Protein AF-A0A358EIQ6-F1 (afdb_monomer)

Solvent-accessible surface area (backbone atoms only — not comparable to full-atom values): 5463 Å² total; per-residue (Å²): 118,71,70,62,55,53,58,56,56,58,52,58,64,65,75,66,68,77,78,73,83,79,80,79,78,78,79,87,84,84,90,85,84,74,83,97,68,72,60,68,61,34,39,75,72,69,17,83,90,41,92,38,69,67,61,32,48,48,40,73,77,59,79,72,76,95,83,77,87,76,60,102,46,72,77,89,56,106

Mean predicted aligned error: 11.08 Å

Foldseek 3Di:
DVVVVVVVVVVVVVVPDPPDPPPPPDDDDDDDDDPPDDCQCPVCSPNDPDDDPVVNVVCVVDPDDPDDDADPDDVVRD

Structure (mmCIF, N/CA/C/O backbone):
data_AF-A0A358EIQ6-F1
#
_entry.id   AF-A0A358EIQ6-F1
#
loop_
_atom_site.group_PDB
_atom_site.id
_atom_site.type_symbol
_atom_site.label_atom_id
_atom_site.label_alt_id
_atom_site.label_comp_id
_atom_site.label_asym_id
_atom_site.label_entity_id
_atom_site.label_seq_id
_atom_site.pdbx_PDB_ins_code
_atom_site.Cartn_x
_atom_site.Cartn_y
_atom_site.Cartn_z
_atom_site.occupancy
_atom_site.B_iso_or_equiv
_atom_site.auth_seq_id
_atom_site.auth_comp_id
_atom_site.auth_asym_id
_atom_site.auth_atom_id
_atom_site.pdbx_PDB_model_num
ATOM 1 N N . MET A 1 1 ? -54.697 31.873 32.034 1.00 54.94 1 MET A N 1
ATOM 2 C CA . MET A 1 1 ? -54.441 30.582 32.723 1.00 54.94 1 MET A CA 1
ATOM 3 C C . MET A 1 1 ? -53.987 29.452 31.783 1.00 54.94 1 MET A C 1
ATOM 5 O O . MET A 1 1 ? -53.150 28.670 32.199 1.00 54.94 1 MET A O 1
ATOM 9 N N . LYS A 1 2 ? -54.438 29.380 30.514 1.00 53.97 2 LYS A N 1
ATOM 10 C CA . LYS A 1 2 ? -53.994 28.356 29.532 1.00 53.97 2 LYS A CA 1
ATOM 11 C C . LYS A 1 2 ? -52.537 28.508 29.035 1.00 53.97 2 LYS A C 1
ATOM 13 O O . LYS A 1 2 ? -51.874 27.505 28.813 1.00 53.97 2 LYS A O 1
ATOM 18 N N . PHE A 1 3 ? -52.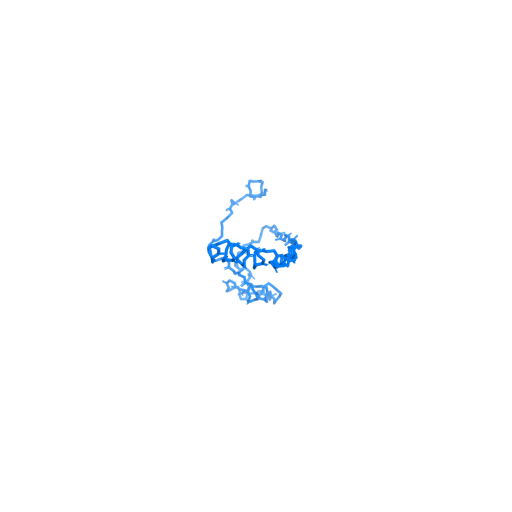018 29.738 28.935 1.00 55.47 3 PHE A N 1
ATOM 19 C CA . PHE A 1 3 ? -50.629 30.011 28.510 1.00 55.47 3 PHE A CA 1
ATOM 20 C C . PHE A 1 3 ? -49.568 29.525 29.514 1.00 55.47 3 PHE A C 1
ATOM 22 O O . PHE A 1 3 ? -48.520 29.035 29.113 1.00 55.47 3 PHE A O 1
ATOM 29 N N . VAL A 1 4 ? -49.859 29.604 30.817 1.00 60.97 4 VAL A N 1
ATOM 30 C CA . VAL A 1 4 ? -48.944 29.147 31.881 1.00 60.97 4 VAL A CA 1
ATOM 31 C C . VAL A 1 4 ? -48.840 27.619 31.893 1.00 60.97 4 VAL A C 1
ATOM 33 O O . VAL A 1 4 ? -47.761 27.072 32.093 1.00 60.97 4 VAL A O 1
ATOM 36 N N . LEU A 1 5 ? -49.945 26.924 31.602 1.00 56.81 5 LEU A N 1
ATOM 37 C CA . LEU A 1 5 ? -49.984 25.462 31.535 1.00 56.81 5 LEU A CA 1
ATOM 38 C C . LEU A 1 5 ? -49.194 24.915 30.330 1.00 56.81 5 LEU A C 1
ATOM 40 O O . LEU A 1 5 ? -48.540 23.883 30.442 1.00 56.81 5 LEU A O 1
ATOM 44 N N . PHE A 1 6 ? -49.202 25.633 29.199 1.00 56.31 6 PHE A N 1
ATOM 45 C CA . PHE A 1 6 ? -48.432 25.263 28.004 1.00 56.31 6 PHE A CA 1
ATOM 46 C C . PHE A 1 6 ? -46.917 25.415 28.220 1.00 56.31 6 PHE A C 1
ATOM 48 O O . PHE A 1 6 ? -46.147 24.577 27.761 1.00 56.31 6 PHE A O 1
ATOM 55 N N . LEU A 1 7 ? -46.501 26.434 28.983 1.00 58.12 7 LEU A N 1
ATOM 56 C CA . LEU A 1 7 ? -45.096 26.686 29.323 1.00 58.12 7 LEU A CA 1
ATOM 57 C C . LEU A 1 7 ? -44.516 25.629 30.287 1.00 58.12 7 LEU A C 1
ATOM 59 O O . LEU A 1 7 ? -43.339 25.283 30.204 1.00 58.12 7 LEU A O 1
ATOM 63 N N . PHE A 1 8 ? -45.343 25.078 31.180 1.00 56.75 8 PHE A N 1
ATOM 64 C CA . PHE A 1 8 ? -44.941 23.974 32.061 1.00 56.75 8 PHE A CA 1
ATOM 65 C C . PHE A 1 8 ? -44.816 22.634 31.317 1.00 56.75 8 PHE A C 1
ATOM 67 O O . PHE A 1 8 ? -43.946 21.822 31.645 1.00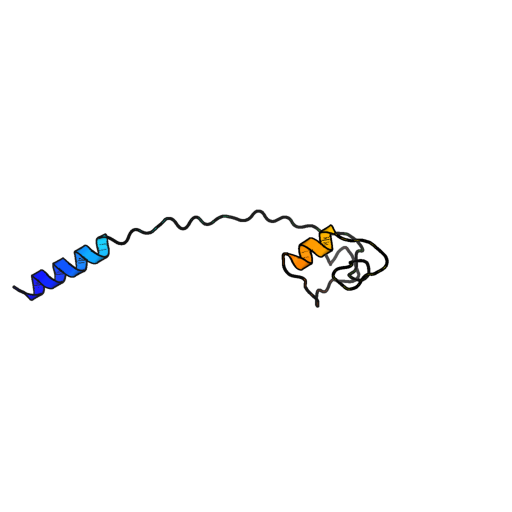 56.75 8 PHE A O 1
ATOM 74 N N . LEU A 1 9 ? -45.645 22.410 30.290 1.00 56.72 9 LEU A N 1
ATOM 75 C CA . LEU A 1 9 ? -45.643 21.169 29.513 1.00 56.72 9 LEU A CA 1
ATOM 76 C C . LEU A 1 9 ? -44.416 21.059 28.591 1.00 56.72 9 LEU A C 1
ATOM 78 O O . LEU A 1 9 ? -43.850 19.978 28.445 1.00 56.72 9 LEU A O 1
ATOM 82 N N . THR A 1 10 ? -43.948 22.177 28.028 1.00 57.69 10 THR A N 1
ATOM 83 C CA . THR A 1 10 ? -42.726 22.210 27.206 1.00 57.69 10 THR A CA 1
ATOM 84 C C . THR A 1 10 ? -41.448 22.061 28.036 1.00 57.69 10 THR A C 1
ATOM 86 O O . THR A 1 10 ? -40.475 21.484 27.558 1.00 57.69 10 THR A O 1
ATOM 89 N N . CYS A 1 11 ? -41.447 22.507 29.296 1.00 52.00 11 CYS A N 1
ATOM 90 C CA . CYS A 1 11 ? -40.289 22.381 30.187 1.00 52.00 11 CYS A CA 1
ATOM 91 C C . CYS A 1 11 ? -40.044 20.923 30.633 1.00 52.00 11 CYS A C 1
ATOM 93 O O . CYS A 1 11 ? -38.901 20.473 30.701 1.00 52.00 11 CYS A O 1
ATOM 95 N N . SER A 1 12 ? -41.111 20.140 30.843 1.00 57.94 12 SER A N 1
ATOM 96 C CA . SER A 1 12 ? -40.987 18.717 31.211 1.00 57.94 12 SER A CA 1
ATOM 97 C C . SER A 1 12 ? -40.428 17.845 30.079 1.00 57.94 12 SER A C 1
ATOM 99 O O . SER A 1 12 ? -39.757 16.852 30.347 1.00 57.94 12 SER A O 1
ATOM 101 N N . ALA A 1 13 ? -40.647 18.227 28.815 1.00 56.88 13 ALA A N 1
ATOM 102 C CA . ALA A 1 13 ? -40.107 17.509 27.658 1.00 56.88 13 ALA A CA 1
ATOM 103 C C . ALA A 1 13 ? -38.587 17.702 27.486 1.00 56.88 13 ALA A C 1
ATOM 105 O O . ALA A 1 13 ? -37.912 16.830 26.945 1.00 56.88 13 ALA A O 1
ATOM 106 N N . LEU A 1 14 ? -38.035 18.814 27.982 1.00 58.12 14 LEU A N 1
ATOM 107 C CA . LEU A 1 14 ? -36.602 19.115 27.906 1.00 58.12 14 LEU A CA 1
ATOM 108 C C . LEU A 1 14 ? -35.790 18.450 29.030 1.00 58.12 14 LEU A C 1
ATOM 110 O O . LEU A 1 14 ? -34.606 18.183 28.846 1.00 58.12 14 LEU A O 1
ATOM 114 N N . LEU A 1 15 ? -36.420 18.1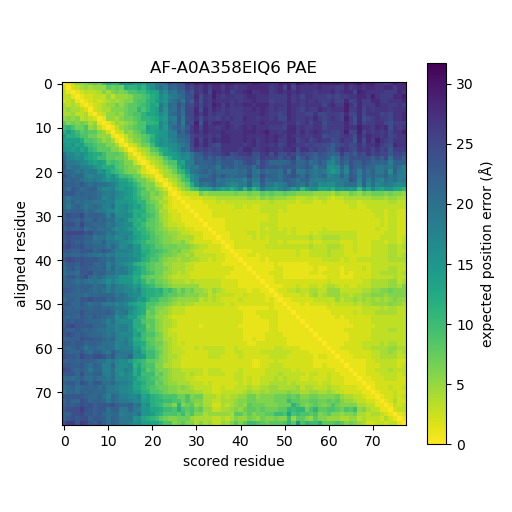15 30.163 1.00 59.19 15 LEU A N 1
ATOM 115 C CA . LEU A 1 15 ? -35.765 17.405 31.274 1.00 59.19 15 LEU A CA 1
ATOM 116 C C . LEU A 1 15 ? -35.533 15.905 31.004 1.00 59.19 15 LEU A C 1
ATOM 118 O O . LEU A 1 15 ? -34.769 15.267 31.723 1.00 59.19 15 LEU A O 1
ATOM 122 N N . GLY A 1 16 ? -36.190 15.336 29.989 1.00 60.97 16 GLY A N 1
ATOM 123 C CA . GLY A 1 16 ? -36.129 13.908 29.658 1.00 60.97 16 GLY A CA 1
ATOM 124 C C . GLY A 1 16 ? -35.047 13.513 28.649 1.00 60.97 16 GLY A C 1
ATOM 125 O O . GLY A 1 16 ? -34.941 12.332 28.314 1.00 60.97 16 GLY A O 1
ATOM 126 N N . ALA A 1 17 ? -34.255 14.464 28.143 1.00 64.31 17 ALA A N 1
ATOM 127 C CA . ALA A 1 17 ? -33.187 14.169 27.195 1.00 64.31 17 ALA A CA 1
ATOM 128 C C . ALA A 1 17 ? -32.050 13.403 27.895 1.00 64.31 17 ALA A C 1
ATOM 130 O O . ALA A 1 17 ? -31.141 13.987 28.484 1.00 64.31 17 ALA A O 1
ATOM 131 N N . LYS A 1 18 ? -32.103 12.069 27.836 1.00 65.75 18 LYS A N 1
ATOM 132 C CA . LYS A 1 18 ? -30.979 11.210 28.209 1.00 65.75 18 LYS A CA 1
ATOM 133 C C . LYS A 1 18 ? -29.850 11.429 27.206 1.00 65.75 18 LYS A C 1
ATOM 135 O O . LYS A 1 18 ? -29.931 10.986 26.064 1.00 65.75 18 LYS A O 1
ATOM 140 N N . VAL A 1 19 ? -28.798 12.114 27.639 1.00 71.44 19 VAL A N 1
ATOM 141 C CA . VAL A 1 19 ? -27.519 12.125 26.929 1.00 71.44 19 VAL A CA 1
ATOM 142 C C . VAL A 1 19 ? -26.922 10.734 27.100 1.00 71.44 19 VAL A C 1
ATOM 144 O O . VAL A 1 19 ? -26.439 10.397 28.181 1.00 71.44 19 VAL A O 1
ATOM 147 N N . GLU A 1 20 ? -27.008 9.896 26.067 1.00 75.88 20 GLU A N 1
ATOM 148 C CA . GLU A 1 20 ? -26.268 8.640 26.088 1.00 75.88 20 GLU A CA 1
ATOM 149 C C . GLU A 1 20 ? -24.769 8.947 26.123 1.00 75.88 20 GLU A C 1
ATOM 151 O O . GLU A 1 20 ? -24.297 9.814 25.374 1.00 75.88 20 GLU A O 1
ATOM 156 N N . PRO A 1 21 ? -24.001 8.266 26.989 1.00 70.94 21 PRO A N 1
ATOM 157 C CA . PRO A 1 21 ? -22.563 8.417 26.996 1.00 70.94 21 PRO A CA 1
ATOM 158 C C . PRO A 1 21 ? -22.040 7.950 25.640 1.00 70.94 21 PRO A C 1
ATOM 160 O O . PRO A 1 21 ? -22.018 6.760 25.331 1.00 70.94 21 PRO A O 1
ATOM 163 N N . LYS A 1 22 ? -21.610 8.905 24.814 1.00 77.31 22 LYS A N 1
ATOM 164 C CA . LYS A 1 22 ? -20.872 8.603 23.595 1.00 77.31 22 LYS A CA 1
ATOM 165 C C . LYS A 1 22 ? -19.545 8.000 24.032 1.00 77.31 22 LYS A C 1
ATOM 167 O O . LYS A 1 22 ? -18.629 8.728 24.407 1.00 77.31 22 LYS A O 1
ATOM 172 N N . ILE A 1 23 ? -19.456 6.672 24.026 1.00 76.44 23 ILE A N 1
ATOM 173 C CA . ILE A 1 23 ? -18.194 5.976 24.251 1.00 76.44 23 ILE A CA 1
ATOM 174 C C . ILE A 1 23 ? -17.276 6.359 23.093 1.00 76.44 23 ILE A C 1
ATOM 176 O O . ILE A 1 23 ? -17.406 5.870 21.972 1.00 76.44 23 ILE A O 1
ATOM 180 N N . VAL A 1 24 ? -16.373 7.298 23.360 1.00 78.50 24 VAL A N 1
ATOM 181 C CA . VAL A 1 24 ? -15.288 7.640 22.449 1.00 78.50 24 VAL A CA 1
ATOM 182 C C . VAL A 1 24 ? -14.242 6.550 22.617 1.00 78.50 24 VAL A C 1
ATOM 184 O O . VAL A 1 24 ? -13.393 6.614 23.503 1.00 78.50 24 VAL A O 1
ATOM 187 N N . LEU A 1 25 ? -14.348 5.506 21.798 1.00 85.62 25 LEU A N 1
ATOM 188 C CA . LEU A 1 25 ? -13.306 4.495 21.693 1.00 85.62 25 LEU A CA 1
ATOM 189 C C . LEU A 1 25 ? -12.059 5.179 21.127 1.00 85.62 25 LEU A C 1
ATOM 191 O O . LEU A 1 25 ? -12.060 5.625 19.980 1.00 85.62 25 LEU A O 1
ATOM 195 N N . GLN A 1 26 ? -11.017 5.302 21.945 1.00 91.00 26 GLN A N 1
ATOM 196 C CA . GLN A 1 26 ? -9.710 5.749 21.479 1.00 91.00 26 GLN A CA 1
ATOM 197 C C . GLN A 1 26 ? -9.068 4.589 20.706 1.00 91.00 26 GLN A C 1
ATOM 199 O O . GLN A 1 26 ? -8.835 3.533 21.300 1.00 91.00 26 GLN A O 1
ATOM 204 N N . PRO A 1 27 ? -8.826 4.726 19.391 1.00 94.00 27 PRO A N 1
ATOM 205 C CA . PRO A 1 27 ? -8.187 3.664 18.636 1.00 94.00 27 PRO A CA 1
ATOM 206 C C . PRO A 1 27 ? -6.717 3.547 19.046 1.00 94.00 27 PRO A C 1
ATOM 208 O O . PRO A 1 27 ? -6.037 4.547 19.271 1.00 94.00 27 PRO A O 1
ATOM 211 N N . ASN A 1 28 ? -6.209 2.318 19.086 1.00 95.44 28 ASN A N 1
ATOM 212 C CA . ASN A 1 28 ? -4.769 2.093 19.139 1.00 95.44 28 ASN A CA 1
ATOM 213 C C . ASN A 1 28 ? -4.185 2.357 17.749 1.00 95.44 28 ASN A C 1
ATOM 215 O O . ASN A 1 28 ? -4.701 1.841 16.756 1.00 95.44 28 ASN A O 1
ATOM 219 N N . ILE A 1 29 ? -3.113 3.144 17.679 1.00 96.06 29 ILE A N 1
ATOM 220 C CA . ILE A 1 29 ? -2.426 3.461 16.424 1.00 96.06 29 ILE A CA 1
ATOM 221 C C . ILE A 1 29 ? -1.122 2.668 16.378 1.00 96.06 29 ILE A C 1
ATOM 223 O O . ILE A 1 29 ? -0.270 2.819 17.249 1.00 96.06 29 ILE A O 1
ATOM 227 N N . VAL A 1 30 ? -0.964 1.839 15.346 1.00 96.75 30 VAL A N 1
ATOM 228 C CA . VAL A 1 30 ? 0.278 1.110 15.065 1.00 96.75 30 VAL A CA 1
ATOM 229 C C . VAL A 1 30 ? 0.885 1.692 13.792 1.00 96.75 30 VAL A C 1
ATOM 231 O O . VAL A 1 30 ? 0.327 1.524 12.710 1.00 96.75 30 VAL A O 1
ATOM 234 N N . LEU A 1 31 ? 2.014 2.390 13.928 1.00 96.50 31 LEU A N 1
ATOM 235 C CA . LEU A 1 31 ? 2.779 2.922 12.801 1.00 96.50 31 LEU A CA 1
ATOM 236 C C . LEU A 1 31 ? 3.896 1.941 12.437 1.00 96.50 31 LEU A C 1
ATOM 238 O O . LEU A 1 31 ? 4.799 1.706 13.237 1.00 96.50 31 LEU A O 1
ATOM 242 N N . ILE A 1 32 ? 3.835 1.384 11.228 1.00 96.00 32 ILE A N 1
ATOM 243 C CA . ILE A 1 32 ? 4.866 0.498 10.679 1.00 96.00 32 ILE A CA 1
ATOM 244 C C . ILE A 1 32 ? 5.573 1.249 9.552 1.00 96.00 32 ILE A C 1
ATOM 246 O O . ILE A 1 32 ? 4.924 1.705 8.614 1.00 96.00 32 ILE A O 1
ATOM 250 N N . MET A 1 33 ? 6.896 1.365 9.643 1.00 93.62 33 MET A N 1
ATOM 251 C CA . MET A 1 33 ? 7.745 1.988 8.629 1.00 93.62 33 MET A CA 1
ATOM 252 C C . MET A 1 33 ? 8.887 1.032 8.288 1.00 93.62 33 MET A C 1
ATOM 254 O O . MET A 1 33 ? 9.562 0.534 9.189 1.00 93.62 33 MET A O 1
ATOM 258 N N . ALA A 1 34 ? 9.096 0.788 6.998 1.00 92.88 34 ALA A N 1
ATOM 259 C CA . ALA A 1 34 ? 10.230 0.028 6.485 1.00 92.88 34 ALA A CA 1
ATOM 260 C C . ALA A 1 34 ? 11.250 0.986 5.853 1.00 92.88 34 ALA A C 1
ATOM 262 O O . ALA A 1 34 ? 10.858 1.970 5.228 1.00 92.88 34 ALA A O 1
ATOM 263 N N . ASP A 1 35 ? 12.540 0.713 6.048 1.00 93.12 35 ASP A N 1
ATOM 264 C CA . ASP A 1 35 ? 13.630 1.509 5.470 1.00 93.12 35 ASP A CA 1
ATOM 265 C C . ASP A 1 35 ? 13.943 1.037 4.050 1.00 93.12 35 ASP A C 1
ATOM 267 O O . ASP A 1 35 ? 13.891 -0.165 3.790 1.00 93.12 35 ASP A O 1
ATOM 271 N N . ASP A 1 36 ? 14.263 1.969 3.151 1.00 91.25 36 ASP A N 1
ATOM 272 C CA . ASP A 1 36 ? 14.628 1.694 1.751 1.00 91.25 36 ASP A CA 1
ATOM 273 C C . ASP A 1 36 ? 13.616 0.827 0.967 1.00 91.25 36 ASP A C 1
ATOM 275 O O . ASP A 1 36 ? 13.973 0.094 0.042 1.00 91.25 36 ASP A O 1
ATOM 279 N N . VAL A 1 37 ? 12.327 0.917 1.313 1.00 91.94 37 VAL A N 1
ATOM 280 C CA . VAL A 1 37 ? 11.243 0.213 0.613 1.00 91.94 37 VAL A CA 1
ATOM 281 C C . VAL A 1 37 ? 10.441 1.183 -0.251 1.00 91.94 37 VAL A C 1
ATOM 283 O O . VAL A 1 37 ? 9.753 2.065 0.261 1.00 91.94 37 VAL A O 1
ATOM 286 N N . GLY A 1 38 ? 10.509 0.979 -1.568 1.00 91.25 38 GLY A N 1
ATOM 287 C CA . GLY A 1 38 ? 9.621 1.605 -2.548 1.00 91.25 38 GLY A CA 1
ATOM 288 C C . GLY A 1 38 ? 8.298 0.848 -2.733 1.00 91.25 38 GLY A C 1
ATOM 289 O O . GLY A 1 38 ? 8.017 -0.131 -2.037 1.00 91.25 38 GLY A O 1
ATOM 290 N N . CYS A 1 39 ? 7.466 1.295 -3.676 1.00 94.00 39 CYS A N 1
ATOM 291 C CA . CYS A 1 39 ? 6.188 0.644 -3.994 1.00 94.00 39 CYS A CA 1
ATOM 292 C C . CYS A 1 39 ? 6.346 -0.561 -4.935 1.00 94.00 39 CYS A C 1
ATOM 294 O O . CYS A 1 39 ? 5.526 -1.476 -4.910 1.00 94.00 39 CYS A O 1
ATOM 296 N N . GLU A 1 40 ? 7.425 -0.596 -5.712 1.00 93.88 40 GLU A N 1
ATOM 297 C CA . GLU A 1 40 ? 7.735 -1.598 -6.728 1.00 93.88 40 GLU A CA 1
ATOM 298 C C . GLU A 1 40 ? 7.690 -3.054 -6.228 1.00 93.88 40 GLU A C 1
ATOM 300 O O . GLU A 1 40 ? 7.196 -3.909 -6.965 1.00 93.88 40 GLU A O 1
ATOM 305 N N . PRO A 1 41 ? 8.176 -3.397 -5.014 1.00 94.44 41 PRO A N 1
ATOM 306 C CA . PRO A 1 41 ? 8.133 -4.776 -4.542 1.00 94.44 41 PRO A CA 1
ATOM 307 C C . PRO A 1 41 ? 6.780 -5.212 -3.969 1.00 94.44 41 PRO A C 1
ATOM 309 O O . PRO A 1 41 ? 6.620 -6.390 -3.654 1.00 94.44 41 PRO A O 1
ATOM 312 N N . ILE A 1 42 ? 5.821 -4.300 -3.796 1.00 96.62 42 ILE A N 1
ATOM 313 C CA . ILE A 1 42 ? 4.559 -4.584 -3.110 1.00 96.62 42 ILE A CA 1
ATOM 314 C C . ILE A 1 42 ? 3.499 -5.017 -4.130 1.00 96.62 42 ILE A C 1
ATOM 316 O O . ILE A 1 42 ? 3.155 -4.267 -5.045 1.00 96.62 42 ILE A O 1
ATOM 320 N N . GLY A 1 43 ? 2.915 -6.201 -3.932 1.00 97.12 43 GLY A N 1
ATOM 321 C CA . GLY A 1 43 ? 1.867 -6.771 -4.786 1.00 97.12 43 GLY A CA 1
ATOM 322 C C . GLY A 1 43 ? 0.654 -5.857 -4.937 1.00 97.12 43 GLY A C 1
ATOM 323 O O . GLY A 1 43 ? 0.168 -5.635 -6.045 1.00 97.12 43 GLY A O 1
ATOM 324 N N . ALA A 1 44 ? 0.233 -5.208 -3.850 1.00 96.88 44 ALA A N 1
ATOM 325 C CA . ALA A 1 44 ? -0.819 -4.199 -3.8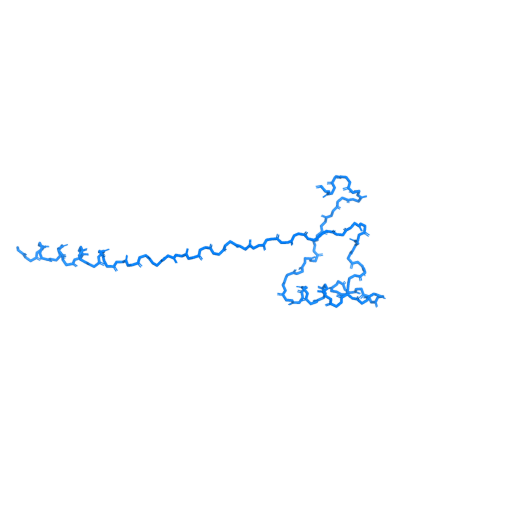71 1.00 96.88 44 ALA A CA 1
ATOM 326 C C . ALA A 1 44 ? -0.543 -3.022 -4.821 1.00 96.88 44 ALA A C 1
ATOM 328 O O . ALA A 1 44 ? -1.501 -2.368 -5.203 1.00 96.88 44 ALA A O 1
ATOM 329 N N . TYR A 1 45 ? 0.701 -2.738 -5.214 1.00 97.06 45 TYR A N 1
ATOM 330 C CA . TYR A 1 45 ? 1.047 -1.699 -6.195 1.00 97.06 45 TYR A CA 1
ATOM 331 C C . TYR A 1 45 ? 1.412 -2.268 -7.579 1.00 97.06 45 TYR A C 1
ATOM 333 O O . TYR A 1 45 ? 1.837 -1.521 -8.455 1.00 97.06 45 TYR A O 1
ATOM 341 N N . GLY A 1 46 ? 1.206 -3.570 -7.804 1.00 96.06 46 GLY A N 1
ATOM 342 C CA . GLY A 1 46 ? 1.532 -4.252 -9.059 1.00 96.06 46 GLY A CA 1
ATOM 343 C C . GLY A 1 46 ? 2.896 -4.948 -9.067 1.00 96.06 46 GLY A C 1
ATOM 344 O O . GLY A 1 46 ? 3.356 -5.353 -10.129 1.00 96.06 46 GLY A O 1
ATOM 345 N N . GLY A 1 47 ? 3.555 -5.101 -7.914 1.00 96.25 47 GLY A N 1
ATOM 346 C CA . GLY A 1 47 ? 4.783 -5.887 -7.806 1.00 96.25 47 GLY A CA 1
ATOM 347 C C . GLY A 1 47 ? 4.534 -7.381 -8.046 1.00 96.25 47 GLY A C 1
ATOM 348 O O . GLY A 1 47 ? 3.729 -8.000 -7.359 1.00 96.25 47 GLY A O 1
ATOM 349 N N . GLU A 1 48 ? 5.244 -7.988 -9.000 1.00 94.62 48 GLU A N 1
ATOM 350 C CA . GLU A 1 48 ? 5.043 -9.406 -9.368 1.00 94.62 48 GLU A CA 1
ATOM 351 C C . GLU A 1 48 ? 6.116 -10.347 -8.801 1.00 94.62 48 GLU A C 1
ATOM 353 O O . GLU A 1 48 ? 5.925 -11.560 -8.720 1.00 94.62 48 GLU A O 1
ATOM 358 N N . ARG A 1 49 ? 7.280 -9.803 -8.423 1.00 95.81 49 ARG A N 1
ATOM 359 C CA . ARG A 1 49 ? 8.458 -10.610 -8.073 1.00 95.81 49 ARG A CA 1
ATOM 360 C C . ARG A 1 49 ? 8.420 -11.168 -6.649 1.00 95.81 49 ARG A C 1
ATOM 362 O O . ARG A 1 49 ? 9.009 -12.221 -6.408 1.00 95.81 49 ARG A O 1
ATOM 369 N N . TRP A 1 50 ? 7.770 -10.481 -5.713 1.00 95.00 50 TRP A N 1
ATOM 370 C CA . TRP A 1 50 ? 7.724 -10.876 -4.305 1.00 95.00 50 TRP A CA 1
ATOM 371 C C . TRP A 1 50 ? 6.284 -11.057 -3.850 1.00 95.00 50 TRP A C 1
ATOM 373 O O . TRP A 1 50 ? 5.397 -10.304 -4.234 1.00 95.00 50 TRP A O 1
ATOM 383 N N . ASN A 1 51 ? 6.061 -12.057 -3.001 1.00 96.69 51 ASN A N 1
ATOM 384 C CA . ASN A 1 51 ? 4.746 -12.316 -2.437 1.00 96.69 51 ASN A CA 1
ATOM 385 C C . ASN A 1 51 ? 4.554 -11.487 -1.157 1.00 96.69 51 ASN A C 1
ATOM 387 O O . ASN A 1 51 ? 5.243 -11.732 -0.164 1.00 96.69 51 AS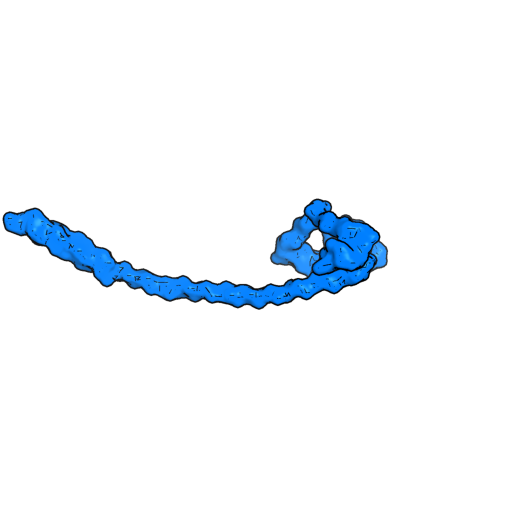N A O 1
ATOM 391 N N . THR A 1 52 ? 3.607 -10.544 -1.160 1.00 97.44 52 THR A N 1
ATOM 392 C CA . THR A 1 52 ? 3.317 -9.645 -0.026 1.00 97.44 52 THR A CA 1
ATOM 393 C C . THR A 1 52 ? 1.894 -9.812 0.526 1.00 97.44 52 THR A C 1
ATOM 395 O O . THR A 1 52 ? 1.194 -8.820 0.741 1.00 97.44 52 THR A O 1
ATOM 398 N N . PRO A 1 53 ? 1.447 -11.039 0.859 1.00 97.62 53 PRO A N 1
ATOM 399 C CA . PRO A 1 53 ? 0.029 -11.336 1.070 1.00 97.62 53 PRO A CA 1
ATOM 400 C C . PRO A 1 53 ? -0.585 -10.572 2.253 1.00 97.62 53 PRO A C 1
ATOM 402 O O . PRO A 1 53 ? -1.770 -10.245 2.239 1.00 97.62 53 PRO A O 1
ATOM 405 N N . HIS A 1 54 ? 0.211 -10.252 3.278 1.00 97.94 54 HIS A N 1
ATOM 406 C CA . HIS A 1 54 ? -0.248 -9.468 4.426 1.00 97.94 54 HIS A CA 1
ATOM 407 C C . HIS A 1 54 ? -0.408 -7.978 4.099 1.00 97.94 54 HIS A C 1
ATOM 409 O O . HIS A 1 54 ? -1.376 -7.368 4.547 1.00 97.94 54 HIS A O 1
ATOM 415 N N . LEU A 1 55 ? 0.491 -7.400 3.295 1.00 97.44 55 LEU A N 1
ATOM 416 C CA . LEU A 1 55 ? 0.362 -6.011 2.840 1.00 97.44 55 LEU A CA 1
ATOM 417 C C . LEU A 1 55 ? -0.801 -5.874 1.854 1.00 97.44 55 LEU A C 1
ATOM 419 O O . LEU A 1 55 ? -1.567 -4.917 1.935 1.00 97.44 55 LEU A O 1
ATOM 423 N N . ASP A 1 56 ? -0.990 -6.870 0.991 1.00 97.69 56 ASP A N 1
ATOM 424 C CA . ASP A 1 56 ? -2.091 -6.908 0.029 1.00 97.69 56 ASP A CA 1
ATOM 425 C C . ASP A 1 56 ? -3.446 -7.011 0.741 1.00 97.69 56 ASP A C 1
ATOM 427 O O . ASP A 1 56 ? -4.397 -6.308 0.395 1.00 97.69 56 ASP A O 1
ATOM 431 N N . ALA A 1 57 ? -3.529 -7.833 1.792 1.00 98.38 57 ALA A N 1
ATOM 432 C CA . ALA A 1 57 ? -4.712 -7.917 2.642 1.00 98.38 57 ALA A CA 1
ATOM 433 C C . ALA A 1 57 ? -4.995 -6.598 3.380 1.00 98.38 57 ALA A C 1
ATOM 435 O O . ALA A 1 57 ? -6.154 -6.185 3.444 1.00 98.38 57 ALA A O 1
ATOM 436 N N . LEU A 1 58 ? -3.961 -5.916 3.894 1.00 97.94 58 LEU A N 1
ATOM 437 C CA . LEU A 1 58 ? -4.100 -4.598 4.527 1.00 97.94 58 LEU A CA 1
ATOM 438 C C . LEU A 1 58 ? -4.604 -3.543 3.535 1.00 97.94 58 LEU A C 1
ATOM 440 O O . LEU A 1 58 ? -5.523 -2.795 3.859 1.00 97.94 58 LEU A O 1
ATOM 444 N N . ALA A 1 59 ? -4.063 -3.520 2.315 1.00 97.44 59 ALA A N 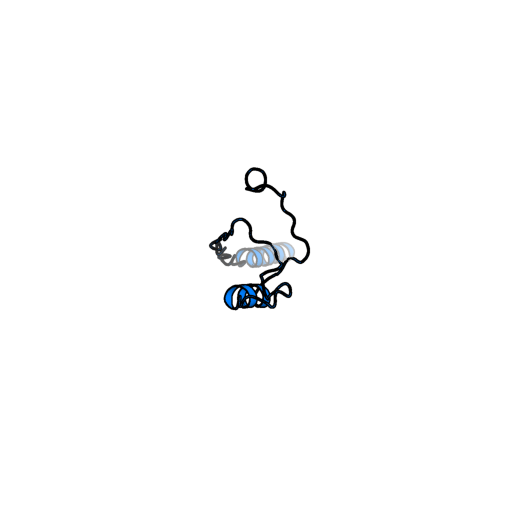1
ATOM 445 C CA . ALA A 1 59 ? -4.507 -2.608 1.265 1.00 97.44 59 ALA A CA 1
ATOM 446 C C . ALA A 1 5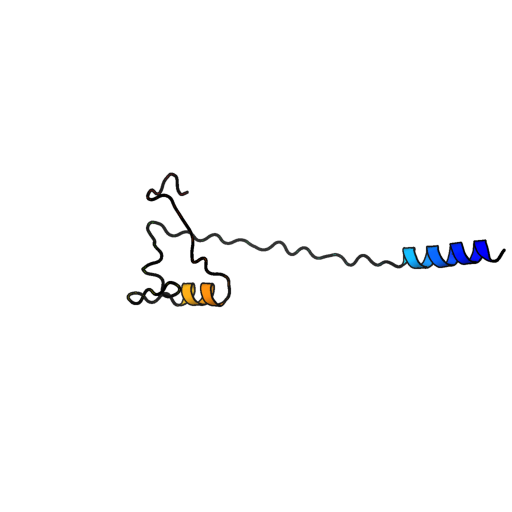9 ? -5.961 -2.885 0.845 1.00 97.44 59 ALA A C 1
ATOM 448 O O . ALA A 1 59 ? -6.741 -1.951 0.679 1.00 97.44 59 ALA A O 1
ATOM 449 N N . LYS A 1 60 ? -6.351 -4.164 0.726 1.00 97.81 60 LYS A N 1
ATOM 450 C CA . LYS A 1 60 ? -7.720 -4.584 0.377 1.00 97.81 60 LYS A CA 1
ATOM 451 C C . LYS A 1 60 ? -8.738 -4.301 1.485 1.00 97.81 60 LYS A C 1
ATOM 453 O O . LYS A 1 60 ? -9.891 -4.000 1.189 1.00 97.81 60 LYS A O 1
ATOM 458 N N . GLY A 1 61 ? -8.338 -4.457 2.746 1.00 98.12 61 GLY A N 1
ATOM 459 C CA . GLY A 1 61 ? -9.191 -4.239 3.918 1.00 98.12 61 GLY A CA 1
ATOM 460 C C . GLY A 1 61 ? -9.235 -2.790 4.407 1.00 98.12 61 GLY A C 1
ATOM 461 O O . GLY A 1 61 ? -9.982 -2.494 5.337 1.00 98.12 61 GLY A O 1
ATOM 462 N N . GLY A 1 62 ? -8.436 -1.903 3.814 1.00 96.75 62 GLY A N 1
ATOM 463 C CA . GLY A 1 62 ? -8.275 -0.525 4.255 1.00 96.75 62 GLY A CA 1
ATOM 464 C C . GLY A 1 62 ? -8.188 0.453 3.089 1.00 96.75 62 GLY A C 1
ATOM 465 O O . GLY A 1 62 ? -9.002 0.428 2.170 1.00 96.75 62 GLY A O 1
ATOM 466 N N . MET A 1 63 ? -7.205 1.348 3.163 1.00 97.06 63 MET A N 1
ATOM 467 C CA . MET A 1 63 ? -6.940 2.368 2.154 1.00 97.06 63 MET A CA 1
ATOM 468 C C . MET A 1 63 ? -5.495 2.241 1.668 1.00 97.06 63 MET A C 1
ATOM 470 O O . MET A 1 63 ? -4.578 2.086 2.473 1.00 97.06 63 MET A O 1
ATOM 474 N N . ARG A 1 64 ? -5.303 2.334 0.350 1.00 96.56 64 ARG A N 1
ATOM 475 C CA . ARG A 1 64 ? -4.000 2.405 -0.322 1.00 96.56 64 ARG A CA 1
ATOM 476 C C . ARG A 1 64 ? -3.848 3.792 -0.946 1.00 96.56 64 ARG A C 1
ATOM 478 O O . ARG A 1 64 ? -4.810 4.306 -1.511 1.00 96.56 64 ARG A O 1
ATOM 485 N N . PHE A 1 65 ? -2.661 4.386 -0.858 1.00 96.75 65 PHE A N 1
ATOM 486 C CA . PHE A 1 65 ? -2.381 5.706 -1.426 1.00 96.75 65 PHE A CA 1
ATOM 487 C C . PHE A 1 65 ? -1.550 5.570 -2.699 1.00 96.75 65 PHE A C 1
ATOM 489 O O . PHE A 1 65 ? -0.379 5.218 -2.632 1.00 96.75 65 PHE A O 1
ATOM 496 N N . ASP A 1 66 ? -2.132 5.903 -3.849 1.00 95.56 66 ASP A N 1
ATOM 497 C CA . ASP A 1 66 ? -1.429 5.821 -5.140 1.00 95.56 66 ASP A CA 1
ATOM 498 C C . ASP A 1 66 ? -0.421 6.968 -5.344 1.00 95.56 66 ASP A C 1
ATOM 500 O O . ASP A 1 66 ? 0.510 6.849 -6.137 1.00 95.56 66 ASP A O 1
ATOM 504 N N . TYR A 1 67 ? -0.578 8.063 -4.592 1.00 95.69 67 TYR A N 1
ATOM 505 C CA . TYR A 1 67 ? 0.307 9.229 -4.607 1.00 95.69 67 TYR A CA 1
ATOM 506 C C . TYR A 1 67 ? 0.810 9.533 -3.191 1.00 95.69 67 TYR A C 1
ATOM 508 O O . TYR A 1 67 ? 0.206 10.315 -2.456 1.00 95.69 67 TYR A O 1
ATOM 516 N N . CYS A 1 68 ? 1.917 8.896 -2.809 1.00 93.62 68 CYS A N 1
ATOM 517 C CA . CYS A 1 68 ? 2.618 9.101 -1.543 1.00 93.62 68 CYS A CA 1
ATOM 518 C C . CYS A 1 68 ? 4.089 9.419 -1.839 1.00 93.62 68 CYS A C 1
ATOM 520 O O . CYS A 1 68 ? 4.718 8.718 -2.628 1.00 93.62 68 CYS A O 1
ATOM 522 N N . PHE A 1 69 ? 4.628 10.482 -1.241 1.00 92.38 69 PHE A N 1
ATOM 523 C CA . PHE A 1 69 ? 5.951 11.009 -1.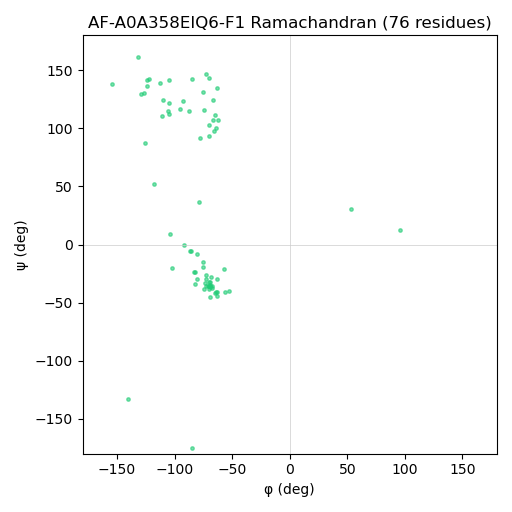580 1.00 92.38 69 PHE A CA 1
ATOM 524 C C . PHE A 1 69 ? 6.852 11.069 -0.348 1.00 92.38 69 PHE A C 1
ATOM 526 O O . PHE A 1 69 ? 6.406 11.452 0.733 1.00 92.38 69 PHE A O 1
ATOM 533 N N . SER A 1 70 ? 8.130 10.750 -0.537 1.00 92.94 70 SER A N 1
ATOM 534 C CA . SER A 1 70 ? 9.187 10.885 0.467 1.00 92.94 70 SER A CA 1
ATOM 535 C C . SER A 1 70 ? 10.403 11.591 -0.129 1.00 92.94 70 SER A C 1
ATOM 537 O O . SER A 1 70 ? 10.572 11.646 -1.350 1.00 92.94 70 SER A O 1
ATOM 539 N N . MET A 1 71 ? 11.276 12.127 0.726 1.00 93.25 71 MET A N 1
ATOM 540 C CA . MET A 1 71 ? 12.580 12.604 0.267 1.00 93.25 71 MET A CA 1
ATOM 541 C C . MET A 1 71 ? 13.468 11.391 -0.068 1.00 93.25 71 MET A C 1
ATOM 543 O O . MET A 1 71 ? 13.377 10.365 0.608 1.00 93.25 71 MET A O 1
ATOM 547 N N . PRO A 1 72 ? 14.369 11.472 -1.064 1.00 89.19 72 PRO A N 1
ATOM 548 C CA . PRO A 1 72 ? 15.239 10.356 -1.453 1.00 89.19 72 PRO A CA 1
ATOM 549 C C . PRO A 1 72 ? 16.438 10.189 -0.495 1.00 89.19 72 PRO A C 1
ATOM 551 O O . PRO A 1 72 ? 17.559 9.926 -0.921 1.00 89.19 72 PRO A O 1
ATOM 554 N N . VAL A 1 73 ? 16.222 10.427 0.800 1.00 89.75 73 VAL A N 1
ATOM 555 C CA . VAL A 1 73 ? 17.221 10.392 1.876 1.00 89.75 73 VAL A CA 1
ATOM 556 C C . VAL A 1 73 ? 16.521 10.083 3.203 1.00 89.75 73 VAL A C 1
ATOM 558 O O . VAL A 1 73 ? 15.459 10.633 3.499 1.00 89.75 73 VAL A O 1
ATOM 561 N N . CYS A 1 74 ? 17.126 9.224 4.024 1.00 85.81 74 CYS A N 1
ATOM 562 C CA . CYS A 1 74 ? 16.514 8.719 5.257 1.00 85.81 74 CYS A CA 1
ATOM 563 C C . CYS A 1 74 ? 16.329 9.791 6.348 1.00 85.81 74 CYS A C 1
ATOM 565 O O . CYS A 1 74 ? 15.306 9.799 7.026 1.00 85.81 74 CYS A O 1
ATOM 567 N N . HIS A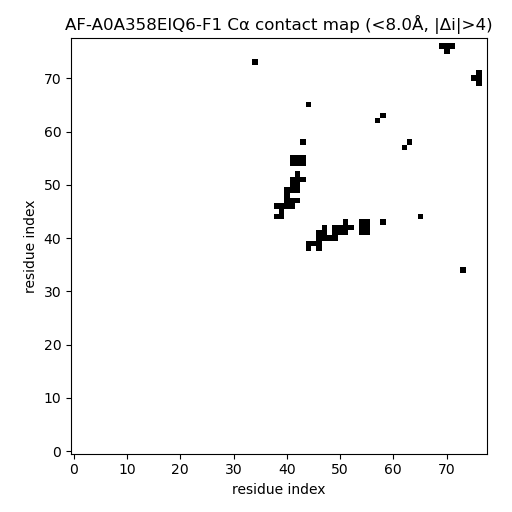 1 75 ? 17.283 10.718 6.494 1.00 86.50 75 HIS A N 1
ATOM 568 C CA . HIS A 1 75 ? 17.298 11.703 7.584 1.00 86.50 75 HIS A CA 1
ATOM 569 C C . HIS A 1 75 ? 16.189 12.768 7.512 1.00 86.50 75 HIS A C 1
ATOM 571 O O . HIS A 1 75 ? 15.596 13.018 8.549 1.00 86.50 75 HIS A O 1
ATOM 577 N N . PRO A 1 76 ? 15.880 13.410 6.364 1.00 88.56 76 PRO A N 1
ATOM 578 C CA . PRO A 1 76 ? 14.778 14.378 6.297 1.00 88.56 76 PRO A CA 1
ATOM 579 C C . PRO A 1 76 ? 13.410 13.740 6.006 1.00 88.56 76 PRO A C 1
ATOM 581 O O . PRO A 1 76 ? 12.413 14.452 5.964 1.00 88.56 76 PRO A O 1
ATOM 584 N N . THR A 1 77 ? 13.358 12.430 5.742 1.00 87.06 77 THR A N 1
ATOM 585 C CA . THR A 1 77 ? 12.094 11.693 5.559 1.00 87.06 77 THR A CA 1
ATOM 586 C C . THR A 1 77 ? 11.466 11.283 6.892 1.00 87.06 77 THR A C 1
ATOM 588 O O . THR A 1 77 ? 10.242 11.220 6.985 1.00 87.06 77 THR A O 1
ATOM 591 N N . ARG A 1 78 ? 12.298 10.968 7.892 1.00 86.44 78 ARG A N 1
ATOM 592 C CA . ARG A 1 78 ? 11.890 10.593 9.254 1.00 86.44 78 ARG A CA 1
ATOM 593 C C . ARG A 1 78 ? 11.761 11.825 10.141 1.00 86.44 78 ARG A C 1
ATOM 595 O O . ARG A 1 78 ? 10.894 11.782 11.039 1.00 86.44 78 ARG A O 1
#

Radius of gyration: 27.45 Å; Cα contacts (8 Å, |Δi|>4): 35; chains: 1; bounding box: 72×43×42 Å

Secondary structure (DSSP, 8-state):
-HHHHHHHHHHHHHTT------------------TT--STT-GGGT--SS--HHHHHHHHHS---SS----SSHHHH-

Sequence (78 aa):
MKFVLFLFLTCSALLGAKVEPKIVLQPNIVLIMADDVGCEPIGAYGGERWNTPHLDALAKGGMRFDYCFSMPVCHPTR

pLDDT: mean 84.42, std 15.73, range [52.0, 98.38]